Protein AF-A0A7D4AT60-F1 (afdb_monomer_lite)

Secondary structure (DSSP, 8-state):
--HHHHHHHHHTS----HHHHHHHHHHHHHHHHHHHHHHHHHHHHHSS---S--

Radius of gyration: 22.67 Å; chains: 1; bounding box: 63×12×49 Å

Organism: Actinomadura verrucosospora (NCBI:txid46165)

Sequence (54 aa):
MTLLSQDLSRERIPATAPDALAVRVRALRRARREAQTRASRVRRVLLAPTSSRD

pLDDT: mean 78.28, std 15.82, range [52.75, 98.06]

Structure (mmCIF, N/CA/C/O backbone):
data_AF-A0A7D4AT60-F1
#
_entry.id   AF-A0A7D4AT60-F1
#
loop_
_atom_site.group_PDB
_atom_site.id
_atom_site.type_symbol
_atom_site.label_atom_id
_atom_site.label_alt_id
_atom_site.label_comp_id
_atom_site.label_asym_id
_atom_site.label_entity_id
_atom_site.label_seq_id
_atom_site.pdbx_PDB_ins_code
_atom_site.Cartn_x
_atom_site.Cartn_y
_atom_site.Cartn_z
_atom_site.occupancy
_atom_site.B_iso_or_equiv
_atom_site.auth_seq_id
_atom_site.auth_comp_id
_atom_site.auth_asym_id
_atom_site.auth_atom_id
_atom_site.pdbx_PDB_model_num
ATOM 1 N N . MET A 1 1 ? 41.542 -1.607 -11.246 1.00 56.75 1 MET A N 1
ATOM 2 C CA . MET A 1 1 ? 40.413 -2.480 -10.836 1.00 56.75 1 MET A CA 1
ATOM 3 C C . MET A 1 1 ? 39.200 -1.666 -10.359 1.00 56.75 1 MET A C 1
ATOM 5 O O . MET A 1 1 ? 38.632 -1.946 -9.316 1.00 56.75 1 MET A O 1
ATOM 9 N N . THR A 1 2 ? 38.785 -0.642 -11.104 1.00 62.91 2 THR A N 1
ATOM 10 C CA . THR A 1 2 ? 37.761 0.329 -10.650 1.00 62.91 2 THR A CA 1
ATOM 11 C C . THR A 1 2 ? 36.616 0.517 -11.642 1.00 62.91 2 THR A C 1
ATOM 13 O O . THR A 1 2 ? 35.570 1.028 -11.258 1.00 62.91 2 THR A O 1
ATOM 16 N N . LEU A 1 3 ? 36.786 0.079 -12.892 1.00 63.66 3 LEU A N 1
ATOM 17 C CA . LEU A 1 3 ? 35.748 0.123 -13.927 1.00 63.66 3 LEU A CA 1
ATOM 18 C C . LEU A 1 3 ? 34.689 -0.969 -13.714 1.00 63.66 3 LEU A C 1
ATOM 20 O O . LEU A 1 3 ? 33.509 -0.659 -13.618 1.00 63.66 3 LEU A O 1
ATOM 24 N N . LEU A 1 4 ? 35.114 -2.217 -13.490 1.00 62.38 4 LEU A N 1
ATOM 25 C CA . LEU A 1 4 ? 34.197 -3.353 -13.312 1.00 62.38 4 LEU A CA 1
ATOM 26 C C . LEU A 1 4 ? 33.302 -3.220 -12.062 1.00 62.38 4 LEU A C 1
ATOM 28 O O . LEU A 1 4 ? 32.111 -3.502 -12.123 1.00 62.38 4 LEU A O 1
ATOM 32 N N . SER A 1 5 ? 33.830 -2.725 -10.935 1.00 60.56 5 SER A N 1
ATOM 33 C CA . SER A 1 5 ? 33.015 -2.485 -9.727 1.00 60.56 5 SER A CA 1
ATOM 34 C C . SER A 1 5 ? 32.000 -1.350 -9.887 1.00 60.56 5 SER A C 1
ATOM 36 O O . SER A 1 5 ? 30.950 -1.374 -9.240 1.00 60.56 5 SER A O 1
ATOM 38 N N . GLN A 1 6 ? 32.307 -0.345 -10.713 1.00 64.12 6 GLN A N 1
ATOM 39 C CA . GLN A 1 6 ? 31.389 0.762 -10.980 1.00 64.12 6 GLN A CA 1
ATOM 40 C C . GLN A 1 6 ? 30.233 0.319 -11.874 1.00 64.12 6 GLN A C 1
ATOM 42 O O . GLN A 1 6 ? 29.090 0.647 -11.557 1.00 64.12 6 GLN A O 1
ATOM 47 N N . ASP A 1 7 ? 30.505 -0.482 -12.906 1.00 61.00 7 ASP A N 1
ATOM 48 C CA . ASP A 1 7 ? 29.455 -1.048 -13.760 1.00 61.00 7 ASP A CA 1
ATOM 49 C C . ASP A 1 7 ? 28.512 -1.957 -12.962 1.00 61.00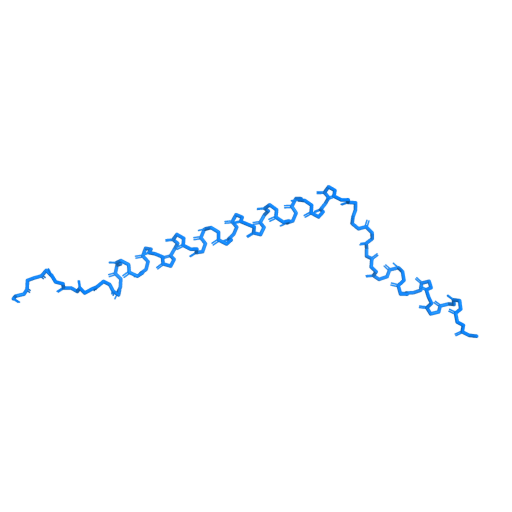 7 ASP A C 1
ATOM 51 O O . ASP A 1 7 ? 27.302 -1.745 -12.996 1.00 61.00 7 ASP A O 1
ATOM 55 N N . LEU A 1 8 ? 29.042 -2.844 -12.109 1.00 62.44 8 LEU A N 1
ATOM 56 C CA . LEU A 1 8 ? 28.234 -3.703 -11.224 1.00 62.44 8 LEU A CA 1
ATOM 57 C C . LEU A 1 8 ? 27.414 -2.922 -10.178 1.00 62.44 8 LEU A C 1
ATOM 59 O O . LEU A 1 8 ? 26.381 -3.392 -9.691 1.00 62.44 8 LEU A O 1
ATOM 63 N N . SER A 1 9 ? 27.874 -1.734 -9.780 1.00 61.88 9 SER A N 1
ATOM 64 C CA . SER A 1 9 ? 27.131 -0.864 -8.858 1.00 61.88 9 SER A CA 1
ATOM 65 C C . SER A 1 9 ? 26.024 -0.091 -9.578 1.00 61.88 9 SER A C 1
ATOM 67 O O . SER A 1 9 ? 24.958 0.116 -9.001 1.00 61.88 9 SER A O 1
ATOM 69 N N . ARG A 1 10 ? 26.242 0.286 -10.845 1.00 59.62 10 ARG A N 1
ATOM 70 C CA . ARG A 1 10 ? 25.231 0.903 -11.717 1.00 59.62 10 ARG A CA 1
ATOM 71 C C . ARG A 1 10 ? 24.147 -0.087 -12.127 1.00 59.62 10 ARG A C 1
ATOM 73 O O . ARG A 1 10 ? 22.979 0.275 -12.108 1.00 59.62 10 ARG A O 1
ATOM 80 N N . GLU A 1 11 ? 24.518 -1.331 -12.414 1.00 57.66 11 GLU A N 1
ATOM 81 C CA . GLU A 1 11 ? 23.586 -2.419 -12.743 1.00 57.66 11 GLU A CA 1
ATOM 82 C C . GLU A 1 11 ? 22.618 -2.732 -11.593 1.00 57.66 11 GLU A C 1
ATOM 84 O O . GLU A 1 11 ? 21.450 -3.050 -11.815 1.00 57.66 11 GLU A O 1
ATOM 89 N N . ARG A 1 12 ? 23.083 -2.600 -10.342 1.00 60.16 12 ARG A N 1
ATOM 90 C CA . ARG A 1 12 ? 22.271 -2.860 -9.144 1.00 60.16 12 ARG A CA 1
ATOM 91 C C . ARG A 1 12 ? 21.297 -1.754 -8.776 1.00 60.16 12 ARG A C 1
ATOM 93 O O . ARG A 1 12 ? 20.387 -2.012 -7.988 1.00 60.16 12 ARG A O 1
ATOM 100 N N . ILE A 1 13 ? 21.466 -0.548 -9.308 1.00 59.56 13 ILE A N 1
ATOM 101 C CA . ILE A 1 13 ? 20.472 0.506 -9.148 1.00 59.56 13 ILE A CA 1
ATOM 102 C C . ILE A 1 13 ? 19.622 0.435 -10.406 1.00 59.56 13 ILE A C 1
ATOM 104 O O . ILE A 1 13 ? 20.012 1.024 -11.415 1.00 59.56 13 ILE A O 1
ATOM 108 N N . PRO A 1 14 ? 18.483 -0.291 -10.397 1.00 60.12 14 PRO A N 1
ATOM 109 C CA . PRO A 1 14 ? 17.588 -0.242 -11.532 1.00 60.12 14 PRO A CA 1
ATOM 110 C C . PRO A 1 14 ? 17.282 1.232 -11.740 1.00 60.12 14 PRO A C 1
ATOM 112 O O . PRO A 1 14 ? 16.745 1.887 -10.842 1.00 60.12 14 PRO A O 1
ATOM 115 N N . ALA A 1 15 ? 17.684 1.762 -12.893 1.00 63.28 15 ALA A N 1
ATOM 116 C CA . ALA A 1 15 ? 17.280 3.073 -13.353 1.00 63.28 15 ALA A CA 1
ATOM 117 C C . ALA A 1 15 ? 15.769 2.993 -13.586 1.00 63.28 15 ALA A C 1
ATOM 119 O O . ALA A 1 15 ? 15.289 2.830 -14.70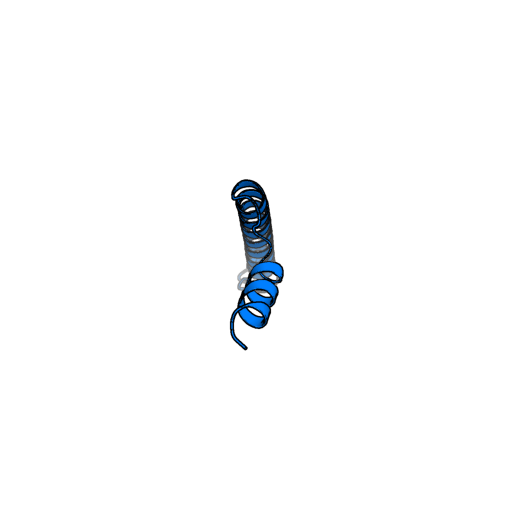3 1.00 63.28 15 ALA A O 1
ATOM 120 N N . THR A 1 16 ? 14.994 2.976 -12.500 1.00 62.34 16 THR A N 1
ATOM 121 C CA . THR A 1 16 ? 13.547 3.001 -12.555 1.00 62.34 16 THR A CA 1
ATOM 122 C C . THR A 1 16 ? 13.220 4.322 -13.200 1.00 62.34 16 THR A C 1
ATOM 124 O O . THR A 1 16 ? 13.438 5.367 -12.584 1.00 62.34 16 THR A O 1
ATOM 127 N N . ALA A 1 17 ? 12.745 4.257 -14.445 1.00 66.88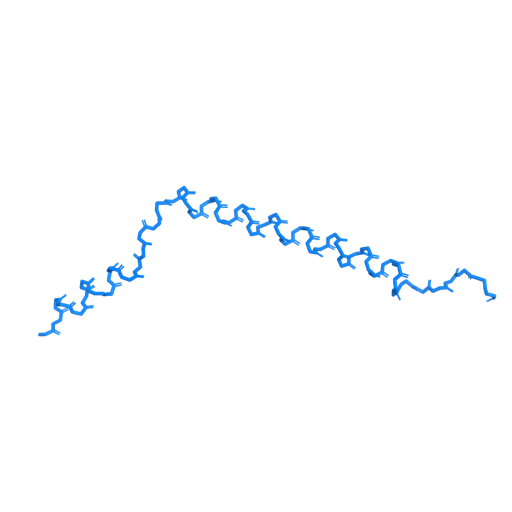 17 ALA A N 1
ATOM 128 C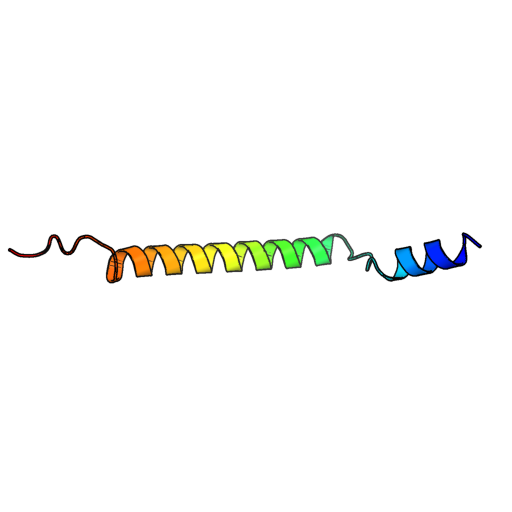 CA . ALA A 1 17 ? 12.213 5.407 -15.145 1.00 66.88 17 ALA A CA 1
ATOM 129 C C . ALA A 1 17 ? 11.337 6.206 -14.163 1.00 66.88 17 ALA A C 1
ATOM 131 O O . ALA A 1 17 ? 10.609 5.592 -13.370 1.00 66.88 17 ALA A O 1
ATOM 132 N N . PRO A 1 18 ? 11.427 7.544 -14.154 1.00 72.62 18 PRO A N 1
ATOM 133 C CA . PRO A 1 18 ? 10.749 8.391 -13.170 1.00 72.62 18 PRO A CA 1
ATOM 134 C C . PRO A 1 18 ? 9.255 8.053 -13.008 1.00 72.62 18 PRO A C 1
ATOM 136 O O . PRO A 1 18 ? 8.721 8.128 -11.899 1.00 72.62 18 PRO A O 1
ATOM 139 N N . ASP A 1 19 ? 8.610 7.553 -14.062 1.00 81.12 19 ASP A N 1
ATOM 140 C CA . ASP A 1 19 ? 7.228 7.068 -14.048 1.00 81.12 19 ASP A CA 1
ATOM 141 C C . ASP A 1 19 ? 7.010 5.830 -13.165 1.00 81.12 19 ASP A C 1
ATOM 143 O O . ASP A 1 19 ? 6.054 5.774 -12.388 1.00 81.12 19 ASP A O 1
ATOM 147 N N . ALA A 1 20 ? 7.918 4.853 -13.201 1.00 83.81 20 ALA A N 1
ATOM 148 C CA . ALA A 1 20 ? 7.849 3.668 -12.347 1.00 83.81 20 ALA A CA 1
ATOM 149 C C . ALA A 1 20 ? 7.998 4.037 -10.861 1.00 83.81 20 ALA A C 1
ATOM 151 O O . ALA A 1 20 ? 7.311 3.475 -10.000 1.00 83.81 20 ALA A O 1
ATOM 152 N N . LEU A 1 21 ? 8.849 5.021 -10.549 1.00 87.69 21 LEU A N 1
ATOM 153 C CA . LEU A 1 21 ? 8.976 5.556 -9.195 1.00 87.69 21 LEU A CA 1
ATOM 154 C C . LEU A 1 21 ? 7.701 6.296 -8.770 1.00 87.69 21 LEU A C 1
ATOM 156 O O . LEU A 1 21 ? 7.200 6.071 -7.666 1.00 87.69 21 LEU A O 1
ATOM 160 N N . ALA A 1 22 ? 7.130 7.120 -9.652 1.00 89.38 22 ALA A N 1
ATOM 161 C CA . ALA A 1 22 ? 5.886 7.835 -9.388 1.00 89.38 22 ALA A CA 1
ATOM 162 C C . ALA A 1 22 ? 4.722 6.875 -9.088 1.00 89.38 22 ALA A C 1
ATOM 164 O O . ALA A 1 22 ? 3.962 7.105 -8.141 1.00 89.38 22 ALA A O 1
ATOM 165 N N . VAL A 1 23 ? 4.609 5.767 -9.828 1.00 92.81 23 VAL A N 1
ATOM 166 C CA . VAL A 1 23 ? 3.613 4.712 -9.576 1.00 92.81 23 VAL A CA 1
ATOM 167 C C . VAL A 1 23 ? 3.818 4.075 -8.199 1.00 92.81 23 VAL A C 1
ATOM 169 O O . VAL A 1 23 ? 2.867 3.994 -7.417 1.00 92.81 23 VAL A O 1
ATOM 172 N N . ARG A 1 24 ? 5.053 3.693 -7.848 1.00 90.25 24 ARG A N 1
ATOM 173 C CA . ARG A 1 24 ? 5.369 3.100 -6.533 1.00 90.25 24 ARG A CA 1
ATOM 174 C C . ARG A 1 24 ? 5.083 4.061 -5.380 1.00 90.25 24 ARG A C 1
ATOM 176 O O . ARG A 1 24 ? 4.480 3.663 -4.387 1.00 90.25 24 ARG A O 1
ATOM 183 N N . VAL A 1 25 ? 5.442 5.337 -5.519 1.00 95.44 25 VAL A N 1
ATOM 184 C CA . VAL A 1 25 ? 5.157 6.368 -4.509 1.00 95.44 25 VAL A CA 1
ATOM 185 C C . VAL A 1 25 ? 3.651 6.572 -4.343 1.00 95.44 25 VAL A C 1
ATOM 187 O O . VAL A 1 25 ? 3.167 6.683 -3.215 1.00 95.44 25 VAL A O 1
ATOM 190 N N . ARG A 1 26 ? 2.882 6.594 -5.439 1.00 96.19 26 ARG A N 1
ATOM 191 C CA . ARG A 1 26 ? 1.413 6.674 -5.381 1.00 96.19 26 ARG A CA 1
ATOM 192 C C . ARG A 1 26 ? 0.818 5.464 -4.661 1.00 96.19 26 ARG A C 1
ATOM 194 O O . ARG A 1 26 ? -0.013 5.655 -3.771 1.00 96.19 26 ARG A O 1
ATOM 201 N N . ALA A 1 27 ? 1.279 4.255 -4.983 1.00 96.56 27 ALA A N 1
ATOM 202 C CA . ALA A 1 27 ? 0.853 3.027 -4.317 1.00 96.56 27 ALA A CA 1
ATOM 203 C C . ALA A 1 27 ? 1.175 3.054 -2.813 1.00 96.56 27 ALA A C 1
ATOM 205 O O . ALA A 1 27 ? 0.296 2.809 -1.988 1.00 96.56 27 ALA A O 1
ATOM 206 N N . LEU A 1 28 ? 2.389 3.466 -2.439 1.00 97.69 28 LEU A N 1
ATOM 207 C CA . LEU A 1 28 ? 2.799 3.588 -1.040 1.00 97.69 28 LEU A CA 1
ATOM 208 C C . LEU A 1 28 ? 1.959 4.623 -0.278 1.00 97.69 28 LEU A C 1
ATOM 210 O O . LEU A 1 28 ? 1.517 4.374 0.844 1.00 97.69 28 LEU A O 1
ATOM 214 N N . ARG A 1 29 ? 1.688 5.784 -0.888 1.00 97.81 29 ARG A N 1
ATOM 215 C CA . ARG A 1 29 ? 0.814 6.815 -0.302 1.00 97.81 29 ARG A CA 1
ATOM 216 C C . ARG A 1 29 ? -0.605 6.297 -0.088 1.00 97.81 29 ARG A C 1
ATOM 218 O O . ARG A 1 29 ? -1.223 6.641 0.917 1.00 97.81 29 ARG A O 1
ATOM 225 N N . ARG A 1 30 ? -1.130 5.493 -1.016 1.00 97.56 30 ARG A N 1
ATOM 226 C CA . ARG A 1 30 ? -2.438 4.843 -0.871 1.00 97.56 30 ARG A CA 1
ATOM 227 C C . ARG A 1 30 ? -2.431 3.848 0.290 1.00 97.56 30 ARG A C 1
ATOM 229 O O . ARG A 1 30 ? -3.261 3.986 1.181 1.00 97.56 30 ARG A O 1
ATOM 236 N N . ALA A 1 31 ? -1.446 2.952 0.340 1.00 98.00 31 ALA A N 1
ATOM 237 C CA . ALA A 1 31 ? -1.298 1.982 1.424 1.00 98.00 31 ALA A CA 1
ATOM 238 C C . ALA A 1 31 ? -1.194 2.664 2.800 1.00 98.00 31 ALA A C 1
ATOM 240 O O . ALA A 1 31 ? -1.854 2.260 3.756 1.00 98.00 31 ALA A O 1
ATOM 241 N N . ARG A 1 32 ? -0.436 3.767 2.896 1.00 97.31 32 ARG A N 1
ATOM 242 C CA . ARG A 1 32 ? -0.343 4.564 4.128 1.00 97.31 32 ARG A CA 1
ATOM 243 C C . ARG A 1 32 ? -1.692 5.147 4.547 1.00 97.31 32 ARG A C 1
ATOM 245 O O . ARG A 1 32 ? -2.022 5.094 5.729 1.00 97.31 32 ARG A O 1
ATOM 252 N N . ARG A 1 33 ? -2.469 5.698 3.6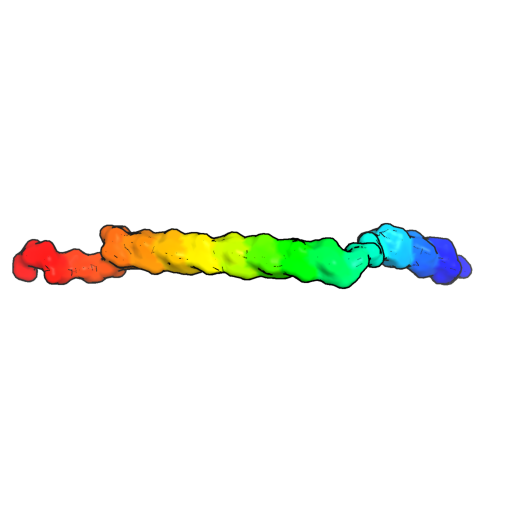08 1.00 98.06 33 ARG A N 1
ATOM 253 C CA . ARG A 1 33 ? -3.810 6.228 3.907 1.00 98.06 33 ARG A CA 1
ATOM 254 C C . ARG A 1 33 ? -4.749 5.130 4.395 1.00 98.06 33 ARG A C 1
ATOM 256 O O . ARG A 1 33 ? -5.411 5.315 5.408 1.00 98.06 33 ARG A O 1
ATOM 263 N N . GLU A 1 34 ? -4.753 3.975 3.735 1.00 97.62 34 GLU A N 1
ATOM 264 C CA . GLU A 1 34 ? -5.567 2.824 4.143 1.00 97.62 34 GLU A CA 1
ATOM 265 C C . GLU A 1 34 ? -5.198 2.339 5.555 1.00 97.62 34 GLU A C 1
ATOM 267 O O . GLU A 1 34 ? -6.082 2.112 6.388 1.00 97.62 34 GLU A O 1
ATOM 272 N N . ALA A 1 35 ? -3.901 2.266 5.868 1.00 97.31 35 ALA A N 1
ATOM 273 C CA . ALA A 1 35 ? -3.419 1.933 7.206 1.00 97.31 35 ALA A CA 1
ATOM 274 C C . ALA A 1 35 ? -3.853 2.970 8.257 1.00 97.31 35 ALA A C 1
ATOM 276 O O . ALA A 1 35 ? -4.315 2.592 9.332 1.00 97.31 35 ALA A O 1
ATOM 277 N N . GLN A 1 36 ? -3.775 4.26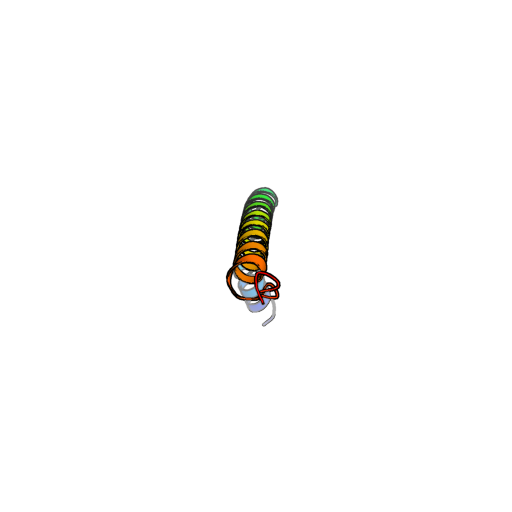8 7.946 1.00 96.44 36 GLN A N 1
ATOM 278 C CA . GLN A 1 36 ? -4.241 5.338 8.837 1.00 96.44 36 GLN A CA 1
ATOM 279 C C . GLN A 1 36 ? -5.750 5.262 9.091 1.00 96.44 36 GLN A C 1
ATOM 281 O O . GLN A 1 36 ? -6.185 5.367 10.238 1.00 96.44 36 GLN A O 1
ATOM 286 N N . THR A 1 37 ? -6.555 5.024 8.053 1.00 96.50 37 THR A N 1
ATOM 287 C CA . THR A 1 37 ? -8.001 4.818 8.203 1.00 96.50 37 THR A CA 1
ATOM 288 C C . THR A 1 37 ? -8.291 3.610 9.087 1.00 96.50 37 THR A C 1
ATOM 290 O O . THR A 1 37 ? -9.131 3.694 9.984 1.00 96.50 37 THR A O 1
ATOM 293 N N . ARG A 1 38 ? -7.578 2.496 8.885 1.00 93.56 38 ARG A N 1
ATOM 294 C CA . ARG A 1 38 ? -7.727 1.297 9.718 1.00 93.56 38 ARG A CA 1
ATOM 295 C C . ARG A 1 38 ? -7.351 1.574 11.171 1.00 93.56 38 ARG A C 1
ATOM 297 O O . ARG A 1 38 ? -8.129 1.239 12.056 1.00 93.56 38 ARG A O 1
ATOM 304 N N . ALA A 1 39 ? -6.221 2.229 11.417 1.00 94.56 39 ALA A N 1
ATOM 305 C CA . ALA A 1 39 ? -5.780 2.592 12.760 1.00 94.56 39 ALA A CA 1
ATOM 306 C C . ALA A 1 39 ? -6.778 3.528 13.458 1.00 94.56 39 ALA A C 1
ATOM 308 O O . ALA A 1 39 ? -7.094 3.324 14.624 1.00 94.56 39 ALA A O 1
ATOM 309 N N . SER A 1 40 ? -7.335 4.509 12.742 1.00 93.25 40 SER A N 1
ATOM 310 C CA . SER A 1 40 ? -8.390 5.381 13.269 1.00 93.25 40 SER A CA 1
ATOM 311 C C . SER A 1 40 ? -9.646 4.591 13.650 1.00 93.25 40 SER A C 1
ATOM 313 O O . SER A 1 40 ? -10.183 4.786 14.738 1.00 93.25 40 SER A O 1
ATOM 315 N N . ARG A 1 41 ? -10.087 3.653 12.800 1.00 91.19 41 ARG A N 1
ATOM 316 C CA . ARG A 1 41 ? -11.226 2.771 13.103 1.00 91.19 41 ARG A CA 1
ATOM 317 C C . ARG A 1 41 ? -10.956 1.890 14.315 1.00 91.19 41 ARG A C 1
ATOM 319 O O . ARG A 1 41 ? -11.785 1.850 15.211 1.00 91.19 41 ARG A O 1
ATOM 326 N N . VAL A 1 42 ? -9.795 1.244 14.374 1.00 92.44 42 VAL A N 1
ATOM 327 C CA . VAL A 1 42 ? -9.373 0.441 15.529 1.00 92.44 42 VAL A CA 1
ATOM 328 C C . VAL A 1 42 ? -9.348 1.294 16.787 1.00 92.44 42 VAL A C 1
ATOM 330 O O . VAL A 1 42 ? -9.921 0.903 17.793 1.00 92.44 42 VAL A O 1
ATOM 333 N N . ARG A 1 43 ? -8.768 2.494 16.724 1.00 88.25 43 ARG A N 1
ATOM 334 C CA . ARG A 1 43 ? -8.763 3.409 17.860 1.00 88.25 43 ARG A CA 1
ATOM 335 C C . ARG A 1 43 ? -10.176 3.795 18.278 1.00 88.25 43 ARG A C 1
ATOM 337 O O . ARG A 1 43 ? -10.413 3.894 19.462 1.00 88.25 43 ARG A O 1
ATOM 344 N N . ARG A 1 44 ? -11.114 3.988 17.348 1.00 86.38 44 ARG A N 1
ATOM 345 C CA . ARG A 1 44 ? -12.518 4.288 17.676 1.00 86.38 44 ARG A CA 1
ATOM 346 C C . ARG A 1 44 ? -13.285 3.098 18.248 1.00 86.38 44 ARG A C 1
ATOM 348 O O . ARG A 1 44 ? -14.186 3.310 19.042 1.00 86.38 44 ARG A O 1
ATOM 355 N N . VAL A 1 45 ? -12.985 1.884 17.798 1.00 87.31 45 VAL A N 1
ATOM 356 C CA . VAL A 1 45 ? -13.739 0.678 18.172 1.00 87.31 45 VAL A CA 1
ATOM 357 C C . VAL A 1 45 ? -13.162 0.022 19.421 1.00 87.31 45 VAL A C 1
ATOM 359 O O . VAL A 1 45 ? -13.910 -0.342 20.315 1.00 87.31 45 VAL A O 1
ATOM 362 N N . LEU A 1 46 ? -11.841 -0.140 19.479 1.00 82.81 46 LEU A N 1
ATOM 363 C CA . LEU A 1 46 ? -11.154 -0.888 20.532 1.00 82.81 46 LEU A CA 1
ATOM 364 C C . LEU A 1 46 ? -10.552 0.004 21.618 1.00 82.81 46 LEU A C 1
ATOM 366 O O . LEU A 1 46 ? -10.350 -0.466 22.729 1.00 82.81 46 LEU A O 1
ATOM 370 N N . LEU A 1 47 ? -10.209 1.256 21.296 1.00 77.31 47 LEU A N 1
ATOM 371 C CA . LEU A 1 47 ? -9.452 2.138 22.198 1.00 77.31 47 LEU A CA 1
ATOM 372 C C . LEU A 1 47 ? -10.157 3.466 22.483 1.00 77.31 47 LEU A C 1
ATOM 374 O O . LEU A 1 47 ? -9.564 4.349 23.105 1.00 77.31 47 LEU A O 1
ATOM 378 N N . ALA A 1 48 ? -11.384 3.658 21.992 1.00 70.25 48 ALA A N 1
ATOM 379 C CA . ALA A 1 48 ? -12.157 4.811 22.402 1.00 70.25 48 ALA A CA 1
ATOM 380 C C . ALA A 1 48 ? -12.480 4.592 23.878 1.00 70.25 48 ALA A C 1
ATOM 382 O O . ALA A 1 48 ? -12.741 3.448 24.261 1.00 70.25 48 ALA A O 1
ATOM 383 N N . PRO A 1 49 ? -12.479 5.651 24.704 1.00 64.12 49 PRO A N 1
ATOM 384 C CA . PRO A 1 49 ? -13.035 5.521 26.034 1.00 64.12 49 PRO A CA 1
ATOM 385 C C . PRO A 1 49 ? -14.451 4.996 25.831 1.00 64.12 49 PRO A C 1
ATOM 387 O O . PRO A 1 49 ? -15.230 5.602 25.091 1.00 64.12 49 PRO A O 1
ATOM 390 N N . THR A 1 50 ? -14.779 3.858 26.434 1.00 63.25 50 THR A N 1
ATOM 391 C CA . THR A 1 50 ? -16.155 3.388 26.570 1.00 63.25 50 THR A CA 1
ATOM 392 C C . THR A 1 50 ? -16.877 4.338 27.525 1.00 63.25 50 THR A C 1
ATOM 394 O O . THR A 1 50 ? -17.334 3.947 28.587 1.00 63.25 50 THR A O 1
ATOM 397 N N . SER A 1 51 ? -16.969 5.623 27.174 1.00 62.16 51 SER A N 1
ATOM 398 C CA . SER A 1 51 ? -17.800 6.622 27.838 1.00 62.16 51 SER A CA 1
ATOM 399 C C . SER A 1 51 ? -19.248 6.465 27.373 1.00 62.16 51 SER A C 1
ATOM 401 O O . SER A 1 51 ? -19.924 7.429 27.021 1.00 62.16 51 SER A O 1
ATOM 403 N N . SER A 1 52 ? -19.703 5.221 27.283 1.00 62.47 52 SER A N 1
ATOM 404 C CA . SER A 1 52 ? -21.103 4.894 27.130 1.00 62.47 52 SER A CA 1
ATOM 405 C C . SER A 1 52 ? -21.427 3.932 28.261 1.00 62.47 52 SER A C 1
ATOM 407 O O . SER A 1 52 ? -21.258 2.726 28.114 1.00 62.47 52 SER A O 1
ATOM 409 N N . ARG A 1 53 ? -21.907 4.537 29.357 1.00 59.56 53 ARG A N 1
ATOM 410 C CA . ARG A 1 53 ? -22.759 3.939 30.393 1.00 59.56 53 ARG A CA 1
ATOM 411 C C . ARG A 1 53 ? -22.035 3.141 31.492 1.00 59.56 53 ARG A C 1
ATOM 413 O O . ARG A 1 53 ? -21.859 1.937 31.366 1.00 59.56 53 ARG A O 1
ATOM 420 N N . ASP A 1 54 ? -21.586 3.830 32.541 1.00 52.75 54 ASP A N 1
ATOM 421 C CA . ASP A 1 54 ? -22.364 4.127 33.763 1.00 52.75 54 ASP A CA 1
ATOM 422 C C . ASP A 1 54 ? -21.829 5.409 34.426 1.00 52.75 54 ASP A C 1
ATOM 424 O O . ASP A 1 54 ? -20.604 5.656 34.316 1.00 52.75 54 ASP A O 1
#

Foldseek 3Di:
DPVVVVVVVVVVPPPCPVVNVVVVVVVVVVVVVVVVVVVVVCCVPPVDPCPPDD